Protein AF-A0A658NLB9-F1 (afdb_monomer)

pLDDT: mean 89.14, std 14.64, range [50.09, 98.56]

Solvent-accessible surface area (backbone atoms only — not comparable to full-atom values): 4834 Å² total; per-residue (Å²): 136,91,78,82,92,76,86,80,83,71,78,61,40,76,89,57,50,64,88,36,81,42,82,47,75,34,38,22,70,39,64,82,44,67,62,39,29,17,43,46,67,23,48,37,33,50,55,96,74,37,63,62,81,100,60,49,69,87,69,64,46,63,73,38,76,45,75,44,48,29,34,22,40,97,85,51,30,35,42,34,69

Secondary structure (DSSP, 8-state):
----S-------S----TTSEEEEEEEEEEEEETTEEEETTEEEE--TT---SSS-GGG--TT-EEEEEEEE-TTS-EEE-

Radius of gyration: 13.8 Å; Cα contacts (8 Å, |Δi|>4): 155; chains: 1; bounding box: 46×25×28 Å

Sequence (81 aa):
MLVASRLEKHSSSLSGSSDDDADLEGLVTRFASATDFDVAGQAVTTTAATRYEGGSAADLALDVNVDVEGGFDSGGRIVAE

Foldseek 3Di:
DDDDPDDDDDQQEDADAQVDKDKDKAFFQAPPALQFTAGSNATEGEDPPADDDPDDSVPDDGGDIDIFIAGADRVRHGYGD

Structure (mmCIF, N/CA/C/O backbone):
data_AF-A0A658NLB9-F1
#
_entry.id   AF-A0A658NLB9-F1
#
loop_
_atom_site.group_PDB
_atom_site.id
_atom_site.type_symbol
_atom_site.label_atom_id
_atom_site.label_alt_id
_atom_site.label_comp_id
_atom_site.label_asym_id
_atom_site.label_entity_id
_atom_site.label_seq_id
_atom_site.pdbx_PDB_ins_code
_atom_site.Cartn_x
_atom_site.Cartn_y
_atom_site.Cartn_z
_atom_site.occupancy
_atom_site.B_iso_or_equiv
_atom_site.auth_seq_id
_atom_site.auth_comp_id
_atom_site.auth_asym_id
_atom_site.auth_atom_id
_atom_site.pdbx_PDB_model_num
ATOM 1 N N . MET A 1 1 ? -35.727 -4.444 2.067 1.00 52.25 1 MET A N 1
ATOM 2 C CA . MET A 1 1 ? -34.976 -5.715 2.122 1.00 52.25 1 MET A CA 1
ATOM 3 C C . MET A 1 1 ? -34.393 -5.944 0.740 1.00 52.25 1 MET A C 1
ATOM 5 O O . MET A 1 1 ? -35.161 -6.177 -0.183 1.00 52.25 1 MET A O 1
ATOM 9 N N . LEU A 1 2 ? -33.086 -5.752 0.565 1.00 54.62 2 LEU A N 1
ATOM 10 C CA . LEU A 1 2 ? -32.431 -6.018 -0.714 1.00 54.62 2 LEU A CA 1
ATOM 11 C C . LEU A 1 2 ? -32.042 -7.497 -0.715 1.00 54.62 2 LEU A C 1
ATOM 13 O O . LEU A 1 2 ? -31.179 -7.903 0.056 1.00 54.62 2 LEU A O 1
ATOM 17 N N . VAL A 1 3 ? -32.725 -8.310 -1.517 1.00 63.47 3 VAL A N 1
ATOM 18 C CA . VAL A 1 3 ? -32.329 -9.701 -1.764 1.00 63.47 3 VAL A CA 1
ATOM 19 C C . VAL A 1 3 ? -31.644 -9.716 -3.122 1.00 63.47 3 VAL A C 1
ATOM 21 O O . VAL A 1 3 ? -32.305 -9.563 -4.145 1.00 63.47 3 VAL A O 1
ATOM 24 N N . ALA A 1 4 ? -30.318 -9.841 -3.138 1.00 57.62 4 ALA A N 1
ATOM 25 C CA . ALA A 1 4 ? -29.579 -10.027 -4.381 1.00 57.62 4 ALA A CA 1
ATOM 26 C C . ALA A 1 4 ? -29.879 -11.428 -4.940 1.00 57.62 4 ALA A C 1
ATOM 28 O O . ALA A 1 4 ? -29.677 -12.428 -4.256 1.00 57.62 4 ALA A O 1
ATOM 29 N N . SER A 1 5 ? -30.378 -11.507 -6.176 1.00 71.25 5 SER A N 1
ATOM 30 C CA . SER A 1 5 ? -30.723 -12.772 -6.844 1.00 71.25 5 SER A CA 1
ATOM 31 C C . SER A 1 5 ? -29.557 -13.400 -7.619 1.00 71.25 5 SER A C 1
ATOM 33 O O . SER A 1 5 ? -29.625 -14.576 -7.973 1.00 71.25 5 SER A O 1
ATOM 35 N N . ARG A 1 6 ? -28.488 -12.638 -7.892 1.00 61.81 6 ARG A N 1
ATOM 36 C CA . ARG A 1 6 ? -27.237 -13.117 -8.498 1.00 61.81 6 ARG A CA 1
ATOM 37 C C . ARG A 1 6 ? -26.109 -12.123 -8.209 1.00 61.81 6 ARG A C 1
ATOM 39 O O . ARG A 1 6 ? -26.312 -10.923 -8.357 1.00 61.81 6 ARG A O 1
ATOM 46 N N . LEU A 1 7 ? -24.951 -12.631 -7.794 1.00 63.94 7 LEU A N 1
ATOM 47 C CA . LEU A 1 7 ? -23.719 -11.865 -7.610 1.00 63.94 7 LEU A CA 1
ATOM 48 C C . LEU A 1 7 ? -22.674 -12.438 -8.570 1.00 63.94 7 LEU A C 1
ATOM 50 O O . LEU A 1 7 ? -22.265 -13.586 -8.411 1.00 63.94 7 LEU A O 1
ATOM 54 N N . GLU A 1 8 ? -22.276 -11.660 -9.572 1.00 57.41 8 GLU A N 1
ATOM 55 C CA . GLU A 1 8 ? -21.193 -12.010 -10.493 1.00 57.41 8 GLU A CA 1
ATOM 56 C C . GLU A 1 8 ? -19.946 -11.227 -10.070 1.00 57.41 8 GLU A C 1
ATOM 58 O O . GLU A 1 8 ? -19.966 -9.998 -10.036 1.00 57.41 8 GLU A O 1
ATOM 63 N N . LYS A 1 9 ? -18.871 -11.931 -9.691 1.00 50.09 9 LYS A N 1
ATOM 64 C CA . LYS A 1 9 ? -17.568 -11.302 -9.440 1.00 50.09 9 LYS A CA 1
ATOM 65 C C . LYS A 1 9 ? -16.969 -10.921 -10.791 1.00 50.09 9 LYS A C 1
ATOM 67 O O . LYS A 1 9 ? -16.447 -11.787 -11.485 1.00 50.09 9 LYS A O 1
ATOM 72 N N . HIS A 1 10 ? -17.024 -9.644 -11.156 1.00 51.44 10 HIS A N 1
ATOM 73 C CA . HIS A 1 10 ? -15.953 -9.108 -11.990 1.00 51.44 10 HIS A CA 1
ATOM 74 C C . HIS A 1 10 ? -14.690 -9.130 -11.132 1.00 51.44 10 HIS A C 1
ATOM 76 O O . HIS A 1 10 ? -14.732 -8.690 -9.982 1.00 51.44 10 HIS A O 1
ATOM 82 N N . SER A 1 11 ? -13.608 -9.720 -11.637 1.00 51.62 11 SER A N 1
ATOM 83 C CA . SER A 1 11 ? -12.304 -9.604 -10.992 1.00 51.62 11 SER A CA 1
ATOM 84 C C . SER A 1 11 ? -11.982 -8.118 -10.912 1.00 51.62 11 SER A C 1
ATOM 86 O O . SER A 1 11 ? -11.749 -7.477 -11.931 1.00 51.62 11 SER A O 1
ATOM 88 N N . SER A 1 12 ? -12.046 -7.564 -9.710 1.00 59.28 12 SER A N 1
ATOM 89 C CA . SER A 1 12 ? -11.683 -6.180 -9.424 1.00 59.28 12 SER A CA 1
ATOM 90 C C . SER A 1 12 ? -10.165 -6.002 -9.298 1.00 59.28 12 SER A C 1
ATOM 92 O O . SER A 1 12 ? -9.696 -4.923 -8.961 1.00 59.28 12 SER A O 1
ATOM 94 N N . SER A 1 13 ? -9.402 -7.063 -9.581 1.00 66.56 13 SER A N 1
ATOM 95 C CA . SER A 1 13 ? -7.950 -7.036 -9.654 1.00 66.56 13 SER A CA 1
ATOM 96 C C . SER A 1 13 ? -7.496 -6.549 -11.028 1.00 66.56 13 SER A C 1
ATOM 98 O O . SER A 1 13 ? -8.078 -6.912 -12.057 1.00 66.56 13 SER A O 1
ATOM 100 N N . LEU A 1 14 ? -6.426 -5.764 -11.039 1.00 75.62 14 LEU A N 1
ATOM 101 C CA . LEU A 1 14 ? -5.703 -5.447 -12.258 1.00 75.62 14 LEU A CA 1
ATOM 102 C C . LEU A 1 14 ? -4.966 -6.704 -12.749 1.00 75.62 14 LEU A C 1
ATOM 104 O O . LEU A 1 14 ? -4.667 -7.622 -11.986 1.00 75.62 14 LEU A O 1
AT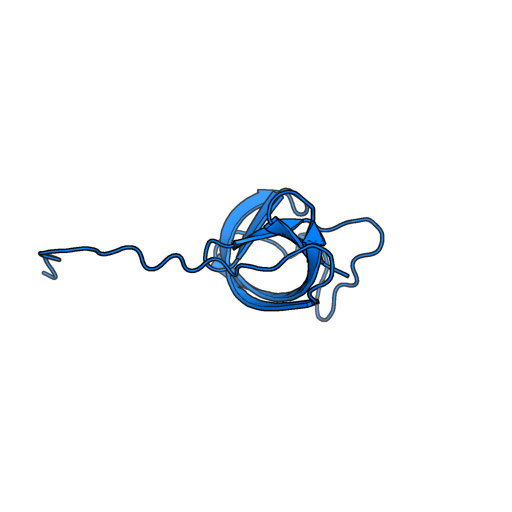OM 108 N N . SER A 1 15 ? -4.706 -6.774 -14.051 1.00 74.88 15 SER A N 1
ATOM 109 C CA . SER A 1 15 ? -3.855 -7.807 -14.642 1.00 74.88 15 SER A CA 1
ATOM 110 C C . SER A 1 15 ? -2.752 -7.102 -15.409 1.00 74.88 15 SER A C 1
ATOM 112 O O . SER A 1 15 ? -3.038 -6.483 -16.430 1.00 74.88 15 SER A O 1
ATOM 114 N N . GLY A 1 16 ? -1.517 -7.223 -14.935 1.00 75.50 16 GLY A N 1
ATOM 115 C CA . GLY A 1 16 ? -0.316 -6.738 -15.609 1.00 75.50 16 GLY A CA 1
ATOM 116 C C . GLY A 1 16 ? 0.821 -7.748 -15.485 1.00 75.50 16 GLY A C 1
ATOM 117 O O . GLY A 1 16 ? 0.766 -8.669 -14.663 1.00 75.50 16 GLY A O 1
ATOM 118 N N . SER A 1 17 ? 1.815 -7.617 -16.354 1.00 78.50 17 SER A N 1
ATOM 119 C CA . SER A 1 17 ? 3.072 -8.366 -16.310 1.00 78.50 17 SER A CA 1
ATOM 120 C C . SER A 1 17 ? 4.134 -7.531 -15.595 1.00 78.50 17 SER A C 1
ATOM 122 O O . SER A 1 17 ? 3.932 -6.351 -15.341 1.00 78.50 17 SER A O 1
ATOM 124 N N . SER A 1 18 ? 5.294 -8.112 -15.285 1.00 79.19 18 SER A N 1
ATOM 125 C CA . SER A 1 18 ? 6.344 -7.397 -14.538 1.00 79.19 18 SER A CA 1
ATOM 126 C C . SER A 1 18 ? 7.000 -6.216 -15.260 1.00 79.19 18 SER A C 1
ATOM 128 O O . SER A 1 18 ? 7.815 -5.526 -14.657 1.00 79.19 18 SER A O 1
ATOM 130 N N . ASP A 1 19 ? 6.659 -5.993 -16.527 1.00 81.50 19 ASP A N 1
ATOM 131 C CA . ASP A 1 19 ? 7.087 -4.840 -17.320 1.00 81.50 19 ASP A CA 1
ATOM 132 C C . ASP A 1 19 ? 6.024 -3.721 -17.356 1.00 81.50 19 ASP A C 1
ATOM 134 O O . ASP A 1 19 ? 6.278 -2.668 -17.936 1.00 81.50 19 ASP A O 1
ATOM 138 N N . ASP A 1 20 ? 4.838 -3.958 -16.784 1.00 87.25 20 ASP A N 1
ATOM 139 C CA . ASP A 1 20 ? 3.730 -3.006 -16.744 1.00 87.25 20 ASP A CA 1
ATOM 140 C C . ASP A 1 20 ? 3.729 -2.214 -15.425 1.00 87.25 20 ASP A C 1
ATOM 142 O O . ASP A 1 20 ? 3.893 -2.782 -14.338 1.00 87.25 20 ASP A O 1
ATOM 146 N N . ASP A 1 21 ? 3.468 -0.911 -15.531 1.00 91.88 21 ASP A N 1
ATOM 147 C CA . ASP A 1 21 ? 3.157 -0.049 -14.393 1.00 91.88 21 ASP A CA 1
ATOM 148 C C . ASP A 1 21 ? 1.698 -0.259 -13.941 1.00 91.88 21 ASP A C 1
ATOM 150 O O . ASP A 1 21 ? 0.793 -0.547 -14.736 1.00 91.88 21 ASP A O 1
ATOM 154 N N . ALA A 1 22 ? 1.465 -0.105 -12.646 1.00 93.75 22 ALA A N 1
ATOM 155 C CA . ALA A 1 22 ? 0.181 -0.219 -11.981 1.00 93.75 22 ALA A CA 1
ATOM 156 C C . ALA A 1 22 ? -0.187 1.116 -11.331 1.00 93.75 22 ALA A C 1
ATOM 158 O O . ALA A 1 22 ? 0.619 1.707 -10.620 1.00 93.75 22 ALA A O 1
ATOM 159 N N . ASP A 1 23 ? -1.431 1.532 -11.544 1.00 95.06 23 ASP A N 1
ATOM 160 C CA . ASP A 1 23 ? -2.047 2.718 -10.952 1.00 95.06 23 ASP A CA 1
ATOM 161 C C . ASP A 1 23 ? -3.433 2.287 -10.455 1.00 95.06 23 ASP A C 1
ATOM 163 O O . ASP A 1 23 ? -4.263 1.796 -11.236 1.00 95.06 23 ASP A O 1
ATOM 167 N N . LEU A 1 24 ? -3.631 2.304 -9.136 1.00 95.00 24 LEU A N 1
ATOM 168 C CA . LEU A 1 24 ? -4.809 1.731 -8.491 1.00 95.00 24 LEU A CA 1
ATOM 169 C C . LEU A 1 24 ? -5.290 2.576 -7.312 1.00 95.00 24 LEU A C 1
ATOM 171 O O . LEU A 1 24 ? -4.712 2.532 -6.228 1.00 95.00 24 LEU A O 1
ATOM 175 N N . GLU A 1 25 ? -6.457 3.191 -7.477 1.00 96.69 25 GLU A N 1
ATOM 176 C CA . GLU A 1 25 ? -7.210 3.792 -6.379 1.00 96.69 25 GLU A CA 1
ATOM 177 C C . GLU A 1 25 ? -8.303 2.845 -5.856 1.00 96.69 25 GLU A C 1
ATOM 179 O O . GLU A 1 25 ? -9.073 2.253 -6.623 1.00 96.69 25 GLU A O 1
ATOM 184 N N . GLY A 1 26 ? -8.435 2.732 -4.533 1.00 96.94 26 GLY A N 1
ATOM 185 C CA . GLY A 1 26 ? -9.597 2.095 -3.925 1.00 96.94 26 GLY A CA 1
ATOM 186 C C . GLY A 1 26 ? -9.492 1.821 -2.430 1.00 96.94 26 GLY A C 1
ATOM 187 O O . GLY A 1 26 ? -8.531 2.166 -1.749 1.00 96.94 26 GLY A O 1
ATOM 188 N N . LEU A 1 27 ? -10.516 1.146 -1.906 1.00 97.44 27 LEU A N 1
ATOM 189 C CA . LEU A 1 27 ? -10.551 0.723 -0.508 1.00 97.44 27 LEU A CA 1
ATOM 190 C C . LEU A 1 27 ? -9.641 -0.479 -0.268 1.00 97.44 27 LEU A C 1
ATOM 192 O O . LEU A 1 27 ? -9.653 -1.444 -1.035 1.00 97.44 27 LEU A O 1
ATOM 196 N N . VAL A 1 28 ? -8.957 -0.489 0.871 1.00 98.19 28 VAL A N 1
ATOM 197 C CA . VAL A 1 28 ? -8.363 -1.703 1.424 1.00 98.19 28 VAL A CA 1
ATOM 198 C C . VAL A 1 28 ? -9.492 -2.654 1.832 1.00 98.19 28 VAL A C 1
ATOM 200 O O . VAL A 1 28 ? -10.216 -2.432 2.799 1.00 98.19 28 VAL A O 1
ATOM 203 N N . THR A 1 29 ? -9.636 -3.737 1.077 1.00 98.00 29 THR A N 1
ATOM 204 C CA . THR A 1 29 ? -10.691 -4.759 1.223 1.00 98.00 29 THR A CA 1
ATOM 205 C C . THR A 1 29 ? -10.256 -5.974 2.046 1.00 98.00 29 THR A C 1
ATOM 207 O O . THR A 1 29 ? -11.098 -6.720 2.548 1.00 98.00 29 THR A O 1
ATOM 210 N N . ARG A 1 30 ? -8.943 -6.160 2.222 1.00 98.25 30 ARG A N 1
ATOM 211 C CA . ARG A 1 30 ? -8.323 -7.118 3.145 1.00 98.25 30 ARG A CA 1
ATOM 212 C C . ARG A 1 30 ? -7.070 -6.481 3.719 1.00 98.25 30 ARG A C 1
ATOM 214 O O . ARG A 1 30 ? -6.287 -5.913 2.970 1.00 98.25 30 ARG A O 1
ATOM 221 N N . PHE A 1 31 ? -6.843 -6.633 5.018 1.00 98.50 31 PHE A N 1
ATOM 222 C CA . PHE A 1 31 ? -5.623 -6.154 5.660 1.00 98.50 31 PHE A CA 1
ATOM 223 C C . PHE A 1 31 ? -5.089 -7.201 6.637 1.00 98.50 31 PHE A C 1
ATOM 225 O O . PHE A 1 31 ? -5.709 -7.456 7.670 1.00 98.50 31 PHE A O 1
ATOM 232 N N . ALA A 1 32 ? -3.955 -7.821 6.308 1.00 98.50 32 ALA A N 1
ATOM 233 C CA . ALA A 1 32 ? -3.204 -8.650 7.248 1.00 98.50 32 ALA A CA 1
ATOM 234 C C . ALA A 1 32 ? -2.013 -7.878 7.836 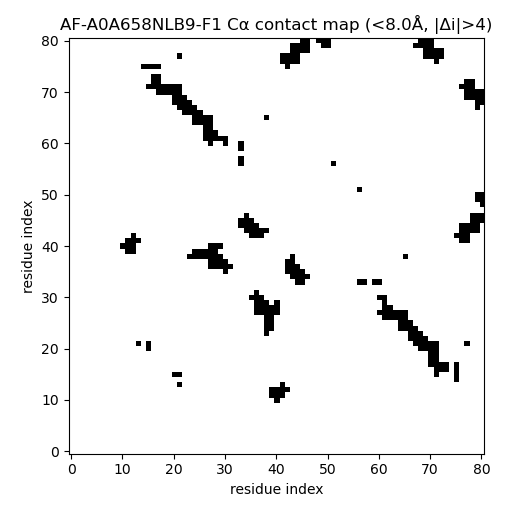1.00 98.50 32 ALA A C 1
ATOM 236 O O . ALA A 1 32 ? -1.738 -7.992 9.031 1.00 98.50 32 ALA A O 1
ATOM 237 N N . SER A 1 33 ? -1.330 -7.073 7.018 1.00 98.50 33 SER A N 1
ATOM 238 C CA . SER A 1 33 ? -0.286 -6.135 7.441 1.00 98.50 33 SER A CA 1
ATOM 239 C C . SER A 1 33 ? -0.036 -5.063 6.371 1.00 98.50 33 SER A C 1
ATOM 241 O O . SER A 1 33 ? -0.507 -5.175 5.242 1.00 98.50 33 SER A O 1
ATOM 243 N N . ALA A 1 34 ? 0.794 -4.062 6.683 1.00 98.06 34 ALA A N 1
ATOM 244 C CA . ALA A 1 34 ? 1.255 -3.066 5.706 1.00 98.06 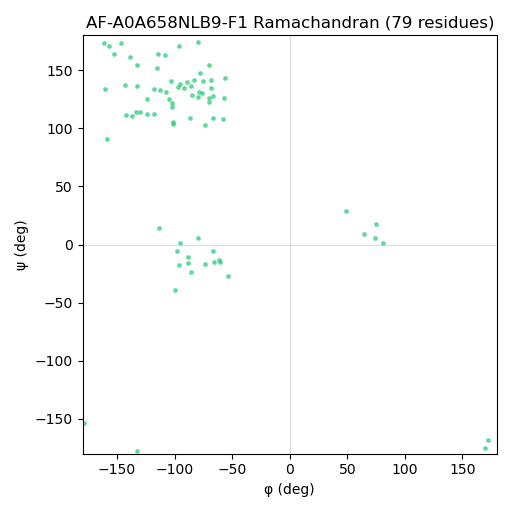34 ALA A CA 1
ATOM 245 C C . ALA A 1 34 ? 2.048 -3.669 4.525 1.00 98.06 34 ALA A C 1
ATOM 247 O O . ALA A 1 34 ? 2.248 -3.013 3.509 1.00 98.06 34 ALA A O 1
ATOM 248 N N . THR A 1 35 ? 2.497 -4.920 4.646 1.00 98.38 35 THR A N 1
ATOM 249 C CA . THR A 1 35 ? 3.177 -5.678 3.589 1.00 98.38 35 THR A CA 1
ATOM 250 C C . THR A 1 35 ? 2.345 -6.868 3.110 1.00 98.38 35 THR A C 1
ATOM 252 O O . THR A 1 35 ? 2.892 -7.754 2.458 1.00 98.38 35 THR A O 1
ATOM 255 N N . ASP A 1 36 ? 1.049 -6.932 3.437 1.00 98.38 36 ASP A N 1
ATOM 256 C CA . ASP A 1 36 ? 0.089 -7.948 2.982 1.00 98.38 36 ASP A CA 1
ATOM 257 C C . ASP A 1 36 ? -1.357 -7.438 3.106 1.00 98.38 36 ASP A C 1
ATOM 259 O O . ASP A 1 36 ? -2.016 -7.586 4.141 1.00 98.38 36 ASP A O 1
ATOM 263 N N . PHE A 1 37 ? -1.851 -6.813 2.039 1.00 98.56 37 PHE A N 1
ATOM 264 C CA . PHE A 1 37 ? -3.198 -6.255 1.970 1.00 98.56 37 PHE A CA 1
ATOM 265 C C . PHE A 1 37 ? -3.707 -6.235 0.529 1.00 98.56 37 PHE A C 1
ATOM 267 O O . PHE A 1 37 ? -2.932 -6.379 -0.420 1.00 98.56 37 PHE A O 1
ATOM 274 N N . ASP A 1 38 ? -5.019 -6.056 0.386 1.00 98.38 38 ASP A N 1
ATOM 275 C CA . ASP A 1 38 ? -5.681 -6.041 -0.913 1.00 98.38 38 ASP A CA 1
ATOM 276 C C . ASP A 1 38 ? -6.460 -4.731 -1.090 1.00 98.38 38 ASP A C 1
ATOM 278 O O . ASP A 1 38 ? -7.342 -4.424 -0.281 1.00 98.38 38 ASP A O 1
ATOM 282 N N . VAL A 1 39 ? -6.195 -3.993 -2.166 1.00 97.81 39 VAL A N 1
ATOM 283 C CA . VAL A 1 39 ? -6.899 -2.754 -2.543 1.00 97.81 39 VAL A CA 1
ATOM 284 C C . VAL A 1 39 ? -7.882 -3.079 -3.654 1.00 97.81 39 VAL A C 1
ATOM 286 O O . VAL A 1 39 ? -7.493 -3.642 -4.667 1.00 97.81 39 VAL A O 1
ATOM 289 N N . ALA A 1 40 ? -9.173 -2.813 -3.455 1.00 95.19 40 ALA A N 1
ATOM 290 C CA . ALA A 1 40 ? -10.233 -3.213 -4.385 1.00 95.19 40 ALA A CA 1
ATOM 291 C C . ALA A 1 40 ? -10.151 -4.700 -4.820 1.00 95.19 40 ALA A C 1
ATOM 293 O O . ALA A 1 40 ? -10.575 -5.068 -5.909 1.00 95.19 40 ALA A O 1
ATOM 294 N N . GLY A 1 41 ? -9.618 -5.590 -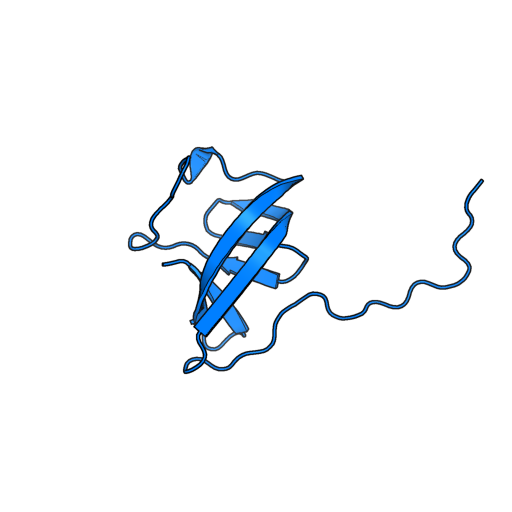3.976 1.00 94.69 41 GLY A N 1
ATOM 295 C CA . GLY A 1 41 ? -9.396 -7.007 -4.292 1.00 94.69 41 GLY A CA 1
ATOM 296 C C . GLY A 1 41 ? -8.130 -7.327 -5.105 1.00 94.69 41 GLY A C 1
ATOM 297 O O . GLY A 1 41 ? -7.896 -8.499 -5.393 1.00 94.69 41 GLY A O 1
ATOM 298 N N . GLN A 1 42 ? -7.309 -6.335 -5.454 1.00 96.06 42 GLN A N 1
ATOM 299 C CA . GLN A 1 42 ? -5.958 -6.507 -5.992 1.00 96.06 42 GLN A CA 1
ATOM 300 C C . GLN A 1 42 ? -4.963 -6.670 -4.844 1.00 96.06 42 GLN A C 1
ATOM 302 O O . GLN A 1 42 ? -4.915 -5.832 -3.949 1.00 96.06 42 GLN A O 1
ATOM 307 N N . ALA A 1 43 ? -4.133 -7.711 -4.883 1.00 97.44 43 ALA A N 1
ATOM 308 C CA . ALA A 1 43 ? -3.066 -7.872 -3.902 1.00 97.44 43 ALA A CA 1
ATOM 309 C C . ALA A 1 43 ? -1.996 -6.783 -4.087 1.00 97.44 43 ALA A C 1
ATOM 311 O O . ALA A 1 43 ? -1.529 -6.554 -5.210 1.00 97.44 43 ALA A O 1
ATOM 31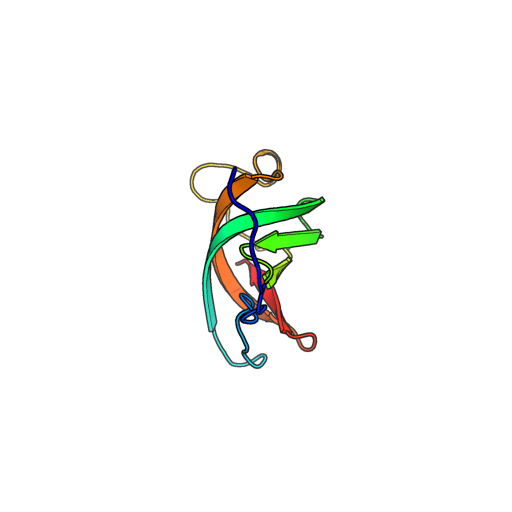2 N N . VAL A 1 44 ? -1.567 -6.174 -2.979 1.00 98.12 44 VAL A N 1
ATOM 313 C CA . VAL A 1 44 ? -0.553 -5.109 -2.936 1.00 98.12 44 VAL A CA 1
ATOM 314 C C . VAL A 1 44 ? 0.478 -5.415 -1.852 1.00 98.12 44 VAL A C 1
ATOM 316 O O . VAL A 1 44 ? 0.132 -5.882 -0.766 1.00 98.12 44 VAL A O 1
ATOM 319 N N . TH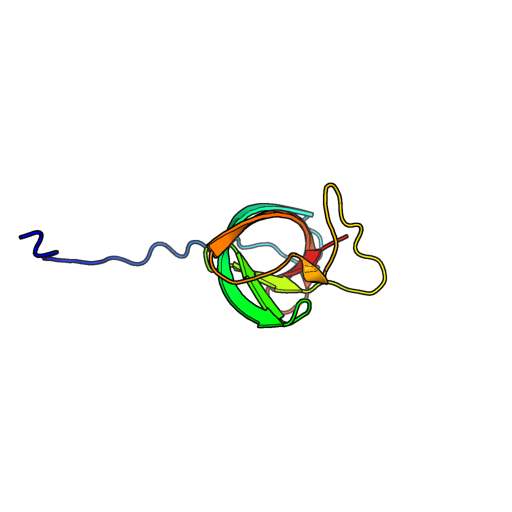R A 1 45 ? 1.765 -5.222 -2.139 1.00 98.25 45 THR A N 1
ATOM 320 C CA . THR A 1 45 ? 2.854 -5.178 -1.150 1.00 98.25 45 THR A CA 1
ATOM 321 C C . THR A 1 45 ? 3.477 -3.801 -1.111 1.00 98.25 45 THR A C 1
ATOM 323 O O . THR A 1 45 ? 3.550 -3.115 -2.124 1.00 98.25 45 THR A O 1
ATOM 326 N N . THR A 1 46 ? 4.021 -3.454 0.047 1.00 98.50 46 THR A N 1
ATOM 327 C CA . THR A 1 46 ? 4.987 -2.365 0.182 1.00 98.50 46 THR A CA 1
ATOM 328 C C . THR A 1 46 ? 6.368 -2.948 0.462 1.00 98.50 46 THR A C 1
ATOM 330 O O . THR A 1 46 ? 6.511 -4.123 0.829 1.00 98.50 46 THR A O 1
ATOM 333 N N . THR A 1 47 ? 7.398 -2.137 0.262 1.00 97.88 47 THR A N 1
ATOM 334 C CA . THR A 1 47 ? 8.793 -2.461 0.559 1.00 97.88 47 THR A CA 1
ATOM 335 C C . THR A 1 47 ? 9.442 -1.307 1.319 1.00 97.88 47 THR A C 1
ATOM 337 O O . THR A 1 47 ? 8.808 -0.297 1.612 1.00 97.88 47 THR A O 1
ATOM 340 N N . ALA A 1 48 ? 10.734 -1.430 1.630 1.00 97.25 48 ALA A N 1
ATOM 341 C CA . ALA A 1 48 ? 11.496 -0.310 2.179 1.00 97.25 48 ALA A CA 1
ATOM 342 C C . ALA A 1 48 ? 11.666 0.863 1.189 1.00 97.25 48 ALA A C 1
ATOM 344 O O . ALA A 1 48 ? 12.078 1.937 1.619 1.00 97.25 48 ALA A O 1
ATOM 345 N N . ALA A 1 49 ? 11.399 0.653 -0.106 1.00 96.88 49 ALA A N 1
ATOM 346 C CA . ALA A 1 49 ? 11.452 1.700 -1.122 1.00 96.88 49 ALA A CA 1
ATOM 347 C C . ALA A 1 49 ? 10.143 2.496 -1.227 1.00 96.88 49 ALA A C 1
ATOM 349 O O . ALA A 1 49 ? 10.212 3.645 -1.642 1.00 96.88 49 ALA A O 1
ATOM 350 N N . THR A 1 50 ? 9.010 1.916 -0.802 1.00 98.06 50 THR A N 1
ATOM 351 C CA . THR A 1 50 ? 7.685 2.532 -0.942 1.00 98.06 50 THR A CA 1
ATOM 352 C C . THR A 1 50 ? 7.632 3.892 -0.267 1.00 98.06 50 THR A C 1
ATOM 354 O O . THR A 1 50 ? 7.899 4.018 0.940 1.00 98.06 50 THR A O 1
ATOM 357 N N . ARG A 1 51 ? 7.224 4.903 -1.025 1.00 98.25 51 ARG A N 1
ATOM 358 C CA . ARG A 1 51 ? 6.973 6.239 -0.511 1.00 98.25 51 ARG A CA 1
ATOM 359 C C . ARG A 1 51 ? 5.511 6.384 -0.102 1.00 98.25 51 ARG A C 1
ATOM 361 O O . ARG A 1 51 ? 4.596 6.033 -0.825 1.00 98.25 51 ARG A O 1
ATOM 368 N N . TYR A 1 52 ? 5.294 6.966 1.073 1.00 97.44 52 TYR A N 1
ATOM 369 C CA . TYR A 1 52 ? 3.953 7.286 1.553 1.00 97.44 52 TYR A CA 1
ATOM 370 C C . TYR A 1 52 ? 3.712 8.785 1.431 1.00 97.44 52 TYR A C 1
ATOM 372 O O . TYR A 1 52 ? 4.479 9.590 1.969 1.00 97.44 52 TYR A O 1
ATOM 380 N N . GLU A 1 53 ? 2.635 9.159 0.751 1.00 97.00 53 GLU A N 1
ATOM 381 C CA . GLU A 1 53 ? 2.179 10.542 0.653 1.00 97.00 53 GLU A CA 1
ATOM 382 C C . GLU A 1 53 ? 0.910 10.725 1.495 1.00 97.00 53 GLU A C 1
ATOM 384 O O . GLU A 1 53 ? -0.003 9.908 1.462 1.00 97.00 53 GLU A O 1
ATOM 389 N N . GLY A 1 54 ? 0.868 11.771 2.326 1.00 93.81 54 GLY A N 1
ATOM 390 C CA . GLY A 1 54 ? -0.281 12.031 3.206 1.00 93.81 54 GLY A CA 1
ATOM 391 C C . GLY A 1 54 ? -0.415 11.104 4.425 1.00 93.81 54 GLY A C 1
ATOM 392 O O . GLY A 1 54 ? -1.383 11.239 5.171 1.00 93.81 54 GLY A O 1
ATOM 393 N N . GLY A 1 55 ? 0.553 10.218 4.673 1.00 95.25 55 GLY A N 1
ATOM 394 C CA . GLY A 1 55 ? 0.537 9.290 5.803 1.00 95.25 55 GLY A CA 1
ATOM 395 C C . GLY A 1 55 ? 1.786 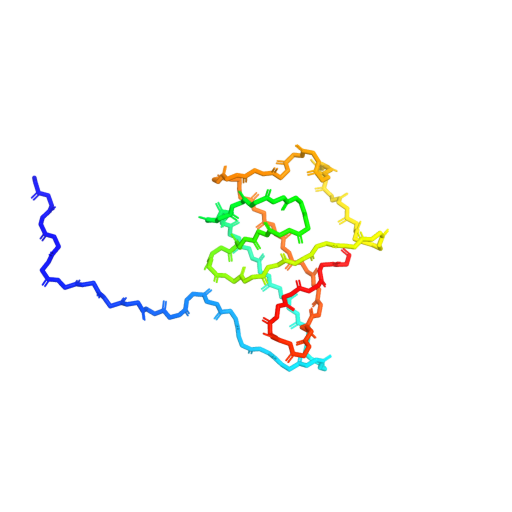8.415 5.873 1.00 95.25 55 GLY A C 1
ATOM 396 O O . GLY A 1 55 ? 2.868 8.797 5.427 1.00 95.25 55 GLY A O 1
ATOM 397 N N . SER A 1 56 ? 1.634 7.239 6.465 1.00 97.69 56 SER A N 1
ATOM 398 C CA . SER A 1 56 ? 2.672 6.236 6.661 1.00 97.69 56 SER A CA 1
ATOM 399 C C . SER A 1 56 ? 2.087 4.825 6.588 1.00 97.69 56 SER A C 1
ATOM 401 O O . SER A 1 56 ? 0.874 4.630 6.595 1.00 97.69 56 SER A O 1
ATOM 403 N N . ALA A 1 57 ? 2.952 3.811 6.623 1.00 97.38 57 ALA A N 1
ATOM 404 C CA . ALA A 1 57 ? 2.533 2.414 6.732 1.00 97.38 57 ALA A CA 1
ATOM 405 C C . ALA A 1 57 ? 1.596 2.135 7.928 1.00 97.38 57 ALA A C 1
ATOM 407 O O . ALA A 1 57 ? 0.814 1.188 7.883 1.00 97.38 57 ALA A O 1
ATOM 408 N N . ALA A 1 58 ? 1.683 2.930 9.004 1.00 97.94 58 ALA A N 1
ATOM 409 C CA . ALA A 1 58 ? 0.848 2.770 10.195 1.00 97.94 58 ALA A CA 1
ATOM 410 C C . ALA A 1 58 ? -0.607 3.222 9.981 1.00 97.94 58 ALA A C 1
ATOM 412 O O . ALA A 1 58 ? -1.475 2.852 10.769 1.00 97.94 58 ALA A O 1
ATOM 413 N N . ASP A 1 59 ? -0.861 4.002 8.930 1.00 97.81 59 ASP A N 1
ATOM 414 C CA . ASP A 1 59 ? -2.186 4.509 8.574 1.00 97.81 59 ASP A CA 1
ATOM 415 C C . ASP A 1 59 ? -2.949 3.533 7.658 1.00 97.81 59 ASP A C 1
ATOM 417 O O . ASP A 1 59 ? -4.155 3.681 7.462 1.00 97.81 59 ASP A O 1
ATOM 421 N N . LEU A 1 60 ? -2.273 2.501 7.132 1.00 98.00 60 LEU A N 1
ATOM 422 C CA . LEU A 1 60 ? -2.917 1.428 6.379 1.00 98.00 60 LEU A CA 1
ATOM 423 C C . LEU A 1 60 ? -3.756 0.547 7.312 1.00 98.00 60 LEU A C 1
ATOM 425 O O . LEU A 1 60 ? -3.260 -0.010 8.293 1.00 98.00 60 LEU A O 1
ATOM 429 N N . ALA A 1 61 ? -5.027 0.378 6.963 1.00 98.50 61 ALA A N 1
ATOM 430 C CA . ALA A 1 61 ? -5.963 -0.500 7.651 1.00 98.50 61 ALA A CA 1
ATOM 431 C C . ALA A 1 61 ? -7.107 -0.898 6.710 1.00 98.50 61 ALA A C 1
ATOM 433 O O . ALA A 1 61 ? -7.253 -0.342 5.624 1.00 98.50 61 ALA A O 1
ATOM 434 N N . LEU A 1 62 ? -7.935 -1.854 7.140 1.00 98.44 62 LEU A N 1
ATOM 435 C CA . LEU A 1 62 ? -9.178 -2.195 6.444 1.00 98.44 62 LEU A CA 1
ATOM 436 C C . LEU A 1 62 ? -10.080 -0.955 6.287 1.00 98.44 62 LEU A C 1
ATOM 438 O O . LEU A 1 62 ? -10.138 -0.126 7.195 1.00 98.44 62 LEU A O 1
ATOM 442 N N . ASP A 1 63 ? -10.781 -0.859 5.154 1.00 98.06 63 ASP A N 1
ATOM 443 C CA . ASP A 1 63 ? -11.703 0.230 4.787 1.00 98.06 63 ASP A CA 1
ATOM 444 C C . ASP A 1 63 ? -11.050 1.615 4.601 1.00 98.06 63 ASP A C 1
ATOM 446 O O . ASP A 1 63 ? -11.748 2.613 4.407 1.00 98.06 63 ASP A O 1
ATOM 450 N N . VAL A 1 64 ? -9.717 1.700 4.599 1.00 97.94 64 VAL A N 1
ATOM 451 C CA . VAL A 1 64 ? -8.999 2.926 4.223 1.00 97.94 64 VAL A CA 1
ATOM 452 C C . VAL A 1 64 ? -8.966 3.043 2.700 1.00 97.94 64 VAL A C 1
ATOM 454 O O . VAL A 1 64 ? -8.624 2.080 2.018 1.00 97.94 64 VAL A O 1
ATOM 457 N N . ASN A 1 65 ? -9.322 4.212 2.161 1.00 97.44 65 ASN A N 1
ATOM 458 C CA . ASN A 1 65 ? -9.138 4.509 0.740 1.00 97.44 65 ASN A CA 1
ATOM 459 C C . ASN A 1 65 ? -7.685 4.906 0.492 1.00 97.44 65 ASN A C 1
ATOM 461 O O . ASN A 1 65 ? -7.177 5.806 1.162 1.00 97.44 65 ASN A O 1
ATOM 465 N N . VAL A 1 66 ? -7.041 4.239 -0.456 1.00 97.94 66 VAL A N 1
ATOM 466 C CA . VAL A 1 66 ? -5.644 4.457 -0.823 1.00 97.94 66 VAL A CA 1
ATOM 467 C C . VAL A 1 66 ? -5.515 4.558 -2.333 1.00 97.94 66 VAL A C 1
ATOM 469 O O . VAL A 1 66 ? -6.325 3.997 -3.069 1.00 97.94 66 VAL A O 1
ATOM 472 N N . ASP A 1 67 ? -4.471 5.250 -2.754 1.00 97.56 67 ASP A N 1
ATOM 473 C CA . ASP A 1 67 ? -3.987 5.276 -4.124 1.00 97.56 67 ASP A CA 1
ATOM 474 C C . ASP A 1 67 ? -2.617 4.580 -4.143 1.00 97.56 67 ASP A C 1
ATOM 476 O O . ASP A 1 67 ? -1.822 4.761 -3.213 1.00 97.56 67 ASP A O 1
ATOM 480 N N . VAL A 1 68 ? -2.403 3.678 -5.100 1.00 97.88 68 VAL A N 1
ATOM 481 C CA . VAL A 1 68 ? -1.219 2.819 -5.186 1.00 97.88 68 VAL A CA 1
ATOM 482 C C . VAL A 1 68 ? -0.641 2.891 -6.590 1.00 97.88 68 VAL A C 1
ATOM 484 O O . VAL A 1 68 ? -1.227 2.359 -7.533 1.00 97.88 68 VAL A O 1
ATOM 487 N N . GLU A 1 69 ? 0.562 3.444 -6.677 1.00 97.50 69 GLU A N 1
ATOM 488 C CA . GLU A 1 69 ? 1.425 3.408 -7.856 1.00 97.50 69 GLU A CA 1
ATOM 489 C C . GLU A 1 69 ? 2.546 2.377 -7.638 1.00 97.50 69 GLU A C 1
ATOM 491 O O . GLU A 1 69 ? 3.054 2.218 -6.520 1.00 97.50 69 GLU A O 1
ATOM 496 N N . GLY A 1 70 ? 2.912 1.624 -8.675 1.00 96.81 70 GLY A N 1
ATOM 497 C CA . GLY A 1 70 ? 3.952 0.598 -8.575 1.00 96.81 70 GLY A CA 1
ATOM 498 C C . GLY A 1 70 ? 4.091 -0.283 -9.811 1.00 96.81 70 GLY A C 1
ATOM 499 O O . GLY A 1 70 ? 3.473 -0.036 -10.837 1.00 96.81 70 GLY A O 1
ATOM 500 N N . GLY A 1 71 ? 4.840 -1.378 -9.694 1.00 96.06 71 GLY A N 1
ATOM 501 C CA . GLY A 1 71 ? 4.95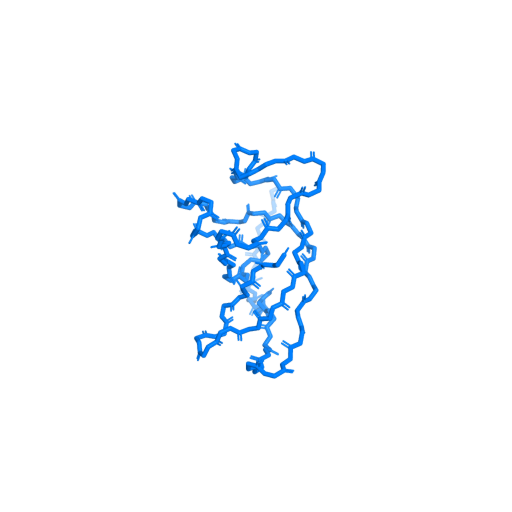1 -2.409 -10.737 1.00 96.06 71 GLY A CA 1
ATOM 502 C C . GLY A 1 71 ? 4.359 -3.752 -10.310 1.00 96.06 71 GLY A C 1
ATOM 503 O O . GLY A 1 71 ? 4.161 -4.005 -9.120 1.00 96.06 71 GLY A O 1
ATOM 504 N N . PHE A 1 72 ? 4.106 -4.661 -11.255 1.00 95.56 72 PHE A N 1
ATOM 505 C CA . PHE A 1 72 ? 3.670 -6.025 -10.924 1.00 95.56 72 PHE A CA 1
ATOM 506 C C . PHE A 1 72 ? 4.850 -6.969 -10.649 1.00 95.56 72 PHE A C 1
ATOM 508 O O . PHE A 1 72 ? 5.821 -7.040 -11.400 1.00 95.56 72 PHE A O 1
ATOM 515 N N . ASP A 1 73 ? 4.752 -7.793 -9.608 1.00 93.56 73 ASP A N 1
ATOM 516 C CA . ASP A 1 73 ? 5.658 -8.929 -9.440 1.00 93.56 73 ASP A CA 1
ATOM 517 C C . ASP A 1 73 ? 5.248 -10.131 -10.313 1.00 93.56 73 ASP A C 1
ATOM 519 O O . ASP A 1 73 ? 4.195 -10.156 -10.952 1.00 93.56 73 ASP A O 1
ATOM 523 N N . SER A 1 74 ? 6.079 -11.179 -10.329 1.00 91.44 74 SER A N 1
ATOM 524 C CA . SER A 1 74 ? 5.803 -12.404 -11.102 1.00 91.44 74 SER A CA 1
ATOM 525 C C . SER A 1 74 ? 4.527 -13.154 -10.679 1.00 91.44 74 SER A C 1
ATOM 527 O O . SER A 1 74 ? 4.092 -14.069 -11.377 1.00 91.44 74 SER A O 1
ATOM 529 N N . GLY A 1 75 ? 3.957 -12.813 -9.519 1.00 90.19 75 GLY A N 1
ATOM 530 C CA . GLY A 1 75 ? 2.702 -13.348 -9.000 1.00 90.19 75 GLY A CA 1
ATOM 531 C C . GLY A 1 75 ? 1.485 -12.473 -9.313 1.00 90.19 75 GLY A C 1
ATOM 532 O O . GLY A 1 75 ? 0.385 -12.827 -8.890 1.00 90.19 75 GLY A O 1
ATOM 533 N N . GLY A 1 76 ? 1.658 -11.359 -10.035 1.00 91.19 76 GLY A N 1
ATOM 534 C CA . GLY A 1 76 ? 0.588 -10.411 -10.354 1.00 91.19 76 GLY A CA 1
ATOM 535 C C . GLY A 1 76 ? 0.181 -9.522 -9.176 1.00 91.19 76 GLY A C 1
ATOM 536 O O . GLY A 1 76 ? -0.906 -8.943 -9.189 1.00 91.19 76 GLY A O 1
ATOM 537 N N . ARG A 1 77 ? 1.019 -9.422 -8.139 1.00 95.31 77 ARG A N 1
ATOM 538 C CA . ARG A 1 77 ? 0.828 -8.506 -7.011 1.00 95.31 77 ARG A CA 1
ATOM 539 C C . ARG A 1 77 ? 1.494 -7.170 -7.323 1.00 95.31 77 ARG A C 1
ATOM 541 O O . ARG A 1 77 ? 2.599 -7.157 -7.855 1.00 95.31 77 ARG A O 1
ATOM 548 N N . ILE A 1 78 ? 0.854 -6.063 -6.955 1.00 97.44 78 ILE A N 1
ATOM 549 C CA . ILE A 1 78 ? 1.459 -4.734 -7.113 1.00 97.44 78 ILE A CA 1
ATOM 550 C C . ILE A 1 78 ? 2.505 -4.535 -6.015 1.00 97.44 78 ILE A C 1
ATOM 552 O O . ILE A 1 78 ? 2.223 -4.762 -4.836 1.00 97.44 78 ILE A O 1
ATOM 556 N N . VAL A 1 79 ? 3.703 -4.111 -6.396 1.00 97.88 79 VAL A N 1
ATOM 557 C CA . VAL A 1 79 ? 4.782 -3.667 -5.516 1.00 97.88 79 VAL A CA 1
ATOM 558 C C . VAL A 1 79 ? 4.784 -2.146 -5.539 1.00 97.88 79 VAL A C 1
ATOM 560 O O . VAL A 1 79 ? 5.224 -1.558 -6.520 1.00 97.88 79 VAL A O 1
ATOM 563 N N . ALA A 1 80 ? 4.274 -1.532 -4.473 1.00 98.19 80 ALA A N 1
ATOM 564 C CA . ALA A 1 80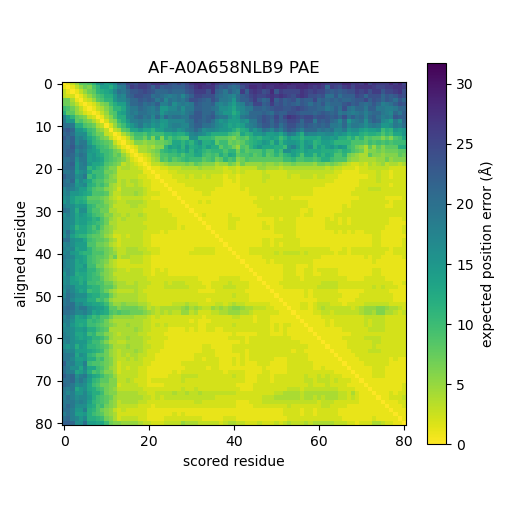 ? 4.166 -0.081 -4.376 1.00 98.19 80 ALA A CA 1
ATOM 565 C C . ALA A 1 80 ? 5.546 0.587 -4.271 1.00 98.19 80 ALA A C 1
ATOM 567 O O . ALA A 1 80 ? 6.425 0.077 -3.555 1.00 98.19 80 ALA A O 1
ATOM 568 N N . GLU A 1 81 ? 5.712 1.737 -4.920 1.00 96.44 81 GLU A N 1
ATOM 569 C CA . GLU A 1 81 ? 6.960 2.520 -4.961 1.00 96.44 81 GLU A CA 1
ATOM 570 C C . GLU A 1 81 ? 6.903 3.868 -4.231 1.00 96.44 81 GLU A C 1
ATOM 572 O O . GLU A 1 81 ? 5.815 4.332 -3.843 1.00 96.44 81 GLU A O 1
#

Mean predicted aligned error: 6.42 Å

Nearest PDB structures (foldseek):
  4iqj-assembly1_A  TM=5.770E-01  e=6.305E-01  Thermus aquaticus
  4nnh-assembly1_A  TM=5.953E-01  e=1.729E+00  Mycolicibacterium smegmatis MC2 155
  9dcn-assembly1_A  TM=4.744E-01  e=1.729E+00  Neisseria gonorrhoeae FA 1090
  8d8l-assembly1_A  TM=4.187E-01  e=1.841E+00  Saccharomyces cerevisiae